Protein AF-R2Q7U5-F1 (afdb_monomer_lite)

Structure (mmCIF, N/CA/C/O backbone):
data_AF-R2Q7U5-F1
#
_entry.id   AF-R2Q7U5-F1
#
loop_
_atom_site.group_PDB
_atom_site.id
_atom_site.type_symbol
_atom_site.label_atom_id
_atom_site.label_alt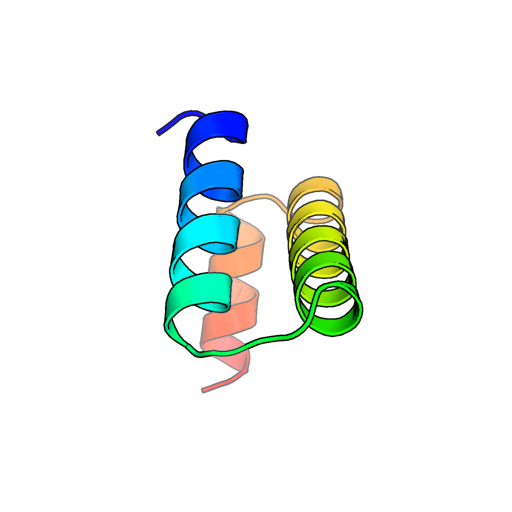_id
_atom_site.label_comp_id
_atom_site.label_asym_id
_atom_site.label_entity_id
_atom_site.label_seq_id
_atom_site.pdbx_PDB_ins_code
_atom_site.Cartn_x
_atom_site.Cartn_y
_atom_site.Cartn_z
_atom_site.occupancy
_atom_site.B_iso_or_equiv
_atom_site.auth_seq_id
_atom_site.auth_comp_id
_atom_site.auth_asym_id
_atom_site.auth_atom_id
_atom_site.pdbx_PDB_model_num
ATOM 1 N N . MET A 1 1 ? 4.272 -4.409 11.735 1.00 76.25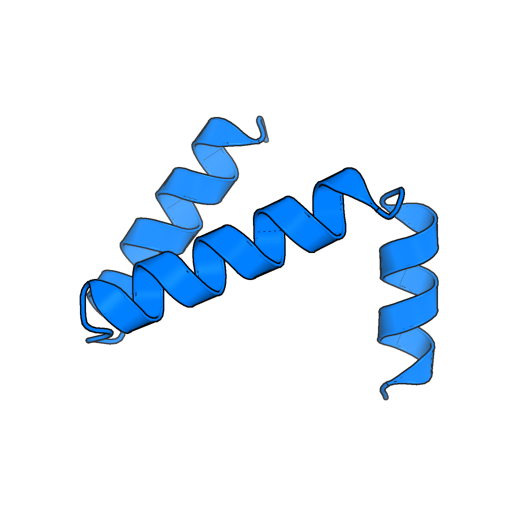 1 MET A N 1
ATOM 2 C CA . MET A 1 1 ? 5.195 -3.762 10.775 1.00 76.25 1 MET A CA 1
ATOM 3 C C . MET A 1 1 ? 4.912 -2.266 10.806 1.00 76.25 1 MET A C 1
ATOM 5 O O . MET A 1 1 ? 3.747 -1.923 10.958 1.00 76.25 1 MET A O 1
ATOM 9 N N . LYS A 1 2 ? 5.931 -1.399 10.753 1.00 90.94 2 LYS A N 1
ATOM 10 C CA . LYS A 1 2 ? 5.720 0.059 10.644 1.00 90.94 2 LYS A CA 1
ATOM 11 C C . LYS A 1 2 ? 5.242 0.416 9.231 1.00 90.94 2 LYS A C 1
ATOM 13 O O . LYS A 1 2 ? 5.551 -0.329 8.302 1.00 90.94 2 LYS A O 1
ATOM 18 N N . GLU A 1 3 ? 4.510 1.517 9.077 1.00 88.50 3 GLU A N 1
ATOM 19 C CA . GLU A 1 3 ? 3.957 1.942 7.781 1.00 88.50 3 GLU A CA 1
ATOM 20 C C . GLU A 1 3 ? 5.061 2.112 6.730 1.00 88.50 3 GLU A C 1
ATOM 22 O O . GLU A 1 3 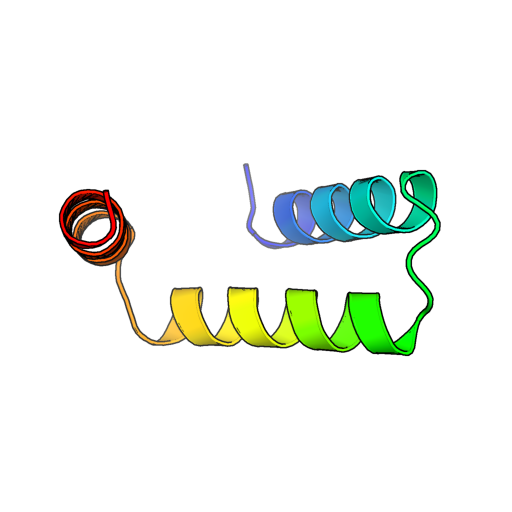? 4.928 1.616 5.617 1.00 88.50 3 GLU A O 1
ATOM 27 N N . GLU A 1 4 ? 6.200 2.701 7.099 1.00 92.12 4 GLU A N 1
ATOM 28 C CA . GLU A 1 4 ? 7.323 2.921 6.184 1.00 92.12 4 GLU A CA 1
ATOM 29 C C . GLU A 1 4 ? 7.898 1.604 5.650 1.00 92.12 4 GLU A C 1
ATOM 31 O O . GLU A 1 4 ? 8.120 1.467 4.449 1.00 92.12 4 GLU A O 1
ATOM 36 N N . ALA A 1 5 ? 8.068 0.609 6.527 1.00 95.38 5 ALA A N 1
ATOM 37 C CA . ALA A 1 5 ? 8.564 -0.712 6.143 1.00 95.38 5 ALA A CA 1
ATOM 38 C C . ALA A 1 5 ? 7.563 -1.463 5.248 1.00 95.38 5 ALA A C 1
ATOM 40 O O . ALA A 1 5 ? 7.961 -2.196 4.344 1.00 95.38 5 ALA A O 1
ATOM 41 N N . PHE A 1 6 ? 6.261 -1.268 5.478 1.00 94.56 6 PHE A N 1
ATOM 42 C CA . PHE A 1 6 ? 5.220 -1.818 4.612 1.00 94.56 6 PHE A CA 1
ATOM 43 C C . PHE A 1 6 ? 5.248 -1.172 3.224 1.00 94.56 6 PHE A C 1
ATOM 45 O O . PHE A 1 6 ? 5.210 -1.883 2.221 1.00 94.56 6 PHE A O 1
ATOM 52 N N . MET A 1 7 ? 5.370 0.156 3.157 1.00 96.50 7 MET A N 1
ATOM 53 C CA . MET A 1 7 ? 5.463 0.869 1.885 1.00 96.50 7 MET A CA 1
ATOM 54 C C . MET A 1 7 ? 6.704 0.449 1.094 1.00 96.50 7 MET A C 1
ATOM 56 O O . MET A 1 7 ? 6.580 0.155 -0.090 1.00 96.50 7 MET A O 1
ATOM 60 N N . GLU A 1 8 ? 7.867 0.326 1.741 1.00 96.81 8 GLU A N 1
ATOM 61 C CA . GLU A 1 8 ? 9.097 -0.145 1.091 1.00 96.81 8 GLU A CA 1
ATOM 62 C C . GLU A 1 8 ? 8.943 -1.563 0.523 1.00 96.81 8 GLU A C 1
ATOM 64 O O . GLU A 1 8 ? 9.321 -1.825 -0.624 1.00 96.81 8 GLU A O 1
ATOM 69 N N . TYR A 1 9 ? 8.319 -2.467 1.284 1.00 97.56 9 TYR A N 1
ATOM 70 C CA . TYR A 1 9 ? 8.005 -3.812 0.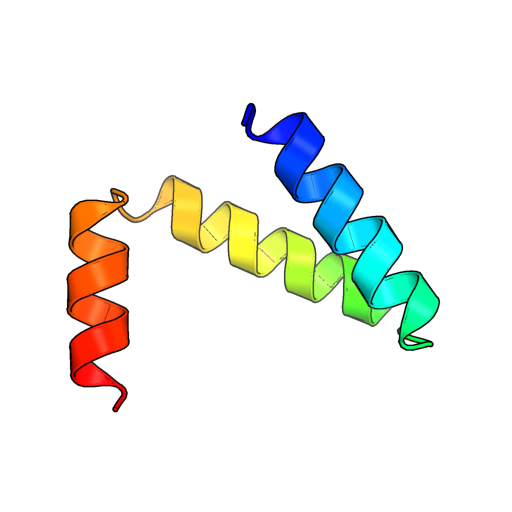807 1.00 97.56 9 TYR A CA 1
ATOM 71 C C . TYR A 1 9 ? 7.106 -3.786 -0.440 1.00 97.56 9 TYR A C 1
ATOM 73 O O . TYR A 1 9 ? 7.398 -4.476 -1.419 1.00 97.56 9 TYR A O 1
ATOM 81 N N . VAL A 1 10 ? 6.048 -2.965 -0.442 1.00 97.19 10 VAL A N 1
ATOM 82 C CA . VAL A 1 10 ? 5.157 -2.796 -1.603 1.00 97.19 10 VAL A CA 1
ATOM 83 C C . VAL A 1 10 ? 5.929 -2.271 -2.813 1.00 97.19 10 VAL A C 1
ATOM 85 O O . VAL A 1 10 ? 5.799 -2.828 -3.905 1.00 97.19 10 VAL A O 1
ATOM 88 N N . THR A 1 11 ? 6.777 -1.254 -2.636 1.00 97.50 11 THR A N 1
ATOM 89 C CA . THR A 1 11 ? 7.620 -0.713 -3.711 1.00 97.50 11 THR A CA 1
ATOM 90 C C . THR A 1 11 ? 8.501 -1.803 -4.328 1.00 97.50 11 THR A C 1
ATOM 92 O O . THR A 1 11 ? 8.586 -1.908 -5.553 1.00 97.50 11 THR A O 1
ATOM 95 N N . VAL A 1 12 ? 9.160 -2.626 -3.503 1.00 98.06 12 VAL A N 1
ATOM 96 C CA . VAL A 1 12 ? 10.017 -3.730 -3.972 1.00 98.06 12 VAL A CA 1
ATOM 97 C C . VAL A 1 12 ? 9.197 -4.791 -4.706 1.00 98.06 12 VAL A C 1
ATOM 99 O O . VAL A 1 12 ? 9.586 -5.215 -5.793 1.00 98.06 12 VAL A O 1
ATOM 102 N N . ALA A 1 13 ? 8.041 -5.182 -4.167 1.00 98.44 13 ALA A N 1
ATOM 103 C CA . ALA A 1 13 ? 7.165 -6.164 -4.800 1.00 98.44 13 ALA A CA 1
ATOM 104 C C . ALA A 1 13 ? 6.699 -5.702 -6.191 1.00 98.44 13 ALA A C 1
ATOM 106 O O . ALA A 1 13 ? 6.801 -6.454 -7.159 1.00 98.44 13 ALA A O 1
ATOM 107 N N . LEU A 1 14 ? 6.257 -4.449 -6.321 1.00 98.31 14 LEU A N 1
ATOM 108 C CA . LEU A 1 14 ? 5.809 -3.896 -7.601 1.00 98.31 14 LEU A CA 1
ATOM 109 C C . LEU A 1 14 ? 6.952 -3.794 -8.620 1.00 98.31 14 LEU A C 1
ATOM 111 O O . LEU A 1 14 ? 6.752 -4.115 -9.792 1.00 98.31 14 LEU A O 1
ATOM 115 N N . LYS A 1 15 ? 8.164 -3.421 -8.184 1.00 98.00 15 LYS A N 1
ATOM 116 C CA . LYS A 1 15 ? 9.362 -3.458 -9.041 1.00 98.00 15 LYS A CA 1
ATOM 117 C C . LYS A 1 15 ? 9.637 -4.868 -9.561 1.00 98.00 15 LYS A C 1
ATOM 119 O O . LYS A 1 15 ? 9.875 -5.032 -10.754 1.00 98.00 15 LYS A O 1
ATOM 124 N N . ASN A 1 16 ? 9.558 -5.877 -8.694 1.00 98.44 16 ASN A N 1
ATOM 125 C CA . ASN A 1 16 ? 9.784 -7.276 -9.072 1.00 98.44 16 ASN A CA 1
ATOM 126 C C . ASN A 1 16 ? 8.729 -7.796 -10.059 1.00 98.44 16 ASN A C 1
ATOM 128 O O . ASN A 1 16 ? 9.031 -8.648 -10.887 1.00 98.44 16 ASN A O 1
ATOM 132 N N . LEU A 1 17 ? 7.512 -7.253 -10.006 1.00 98.19 17 LEU A N 1
ATOM 133 C CA . LEU A 1 17 ? 6.440 -7.533 -10.964 1.00 98.19 17 LEU A CA 1
ATOM 134 C C . LEU A 1 17 ? 6.564 -6.732 -12.275 1.00 98.19 17 LEU A C 1
ATOM 136 O O . LEU A 1 17 ? 5.691 -6.829 -13.133 1.00 98.19 17 LEU A O 1
ATOM 140 N N . GLY A 1 18 ? 7.618 -5.927 -12.444 1.00 97.88 18 GLY A N 1
ATOM 141 C CA . GLY A 1 18 ? 7.862 -5.151 -13.662 1.00 97.88 18 GLY A CA 1
ATOM 142 C C . GLY A 1 18 ? 7.029 -3.872 -13.783 1.00 97.88 18 GLY A C 1
ATOM 143 O O . GLY A 1 18 ? 6.937 -3.301 -14.870 1.00 97.88 18 GLY A O 1
ATOM 144 N N . TYR A 1 19 ? 6.420 -3.393 -12.692 1.00 98.19 19 TYR A N 1
ATOM 145 C CA . TYR A 1 19 ? 5.659 -2.145 -12.720 1.00 98.19 19 TYR A CA 1
ATOM 146 C C . TYR A 1 19 ? 6.599 -0.958 -12.940 1.00 98.19 19 TYR A C 1
ATOM 148 O O . TYR A 1 19 ? 7.656 -0.835 -12.319 1.00 98.19 19 TYR A O 1
ATOM 156 N N . ASN A 1 20 ? 6.185 -0.038 -13.811 1.00 97.88 20 ASN A N 1
ATOM 157 C CA . ASN A 1 20 ? 6.925 1.197 -14.029 1.00 97.88 20 ASN A CA 1
ATOM 158 C C . ASN A 1 20 ? 6.756 2.173 -12.847 1.00 97.88 20 ASN A C 1
ATOM 160 O O . ASN A 1 20 ? 5.862 2.041 -12.008 1.00 97.88 20 ASN A O 1
ATOM 164 N N . LYS A 1 21 ? 7.606 3.206 -12.806 1.00 97.25 21 LYS A N 1
ATOM 165 C CA . LYS A 1 21 ? 7.622 4.203 -11.723 1.00 97.25 21 LYS A CA 1
ATOM 166 C C . LYS A 1 21 ? 6.270 4.903 -11.521 1.00 97.25 21 LYS A C 1
ATOM 168 O O . LYS A 1 21 ? 5.898 5.164 -10.382 1.00 97.25 21 LYS A O 1
ATOM 173 N N . ALA A 1 22 ? 5.546 5.203 -12.600 1.00 98.12 22 ALA A N 1
ATOM 174 C CA . ALA A 1 22 ? 4.250 5.878 -12.520 1.00 98.12 22 ALA A CA 1
ATOM 175 C C . ALA A 1 22 ? 3.177 4.972 -11.897 1.00 98.12 22 ALA A C 1
ATOM 177 O O . ALA A 1 22 ? 2.427 5.408 -11.028 1.00 98.12 22 ALA A O 1
ATOM 178 N N . ALA A 1 23 ? 3.143 3.697 -12.285 1.00 97.62 23 ALA A N 1
ATOM 179 C CA . ALA A 1 23 ? 2.222 2.722 -11.721 1.00 97.62 23 ALA A CA 1
ATOM 180 C C . ALA A 1 23 ? 2.511 2.472 -10.232 1.00 97.62 23 ALA A C 1
ATOM 182 O O . ALA A 1 23 ? 1.581 2.457 -9.430 1.00 97.62 23 ALA A O 1
ATOM 183 N N . ILE A 1 24 ? 3.791 2.368 -9.853 1.00 98.25 24 ILE A N 1
ATOM 184 C CA . ILE A 1 24 ? 4.210 2.269 -8.446 1.00 98.25 24 ILE A CA 1
ATOM 185 C C . ILE A 1 24 ? 3.722 3.485 -7.653 1.00 98.25 24 ILE A C 1
ATOM 187 O O . ILE A 1 24 ? 3.062 3.321 -6.631 1.00 98.25 24 ILE A O 1
ATOM 191 N N . PHE A 1 25 ? 3.977 4.698 -8.151 1.00 97.19 25 PHE A N 1
ATOM 192 C CA . PHE A 1 25 ? 3.545 5.934 -7.495 1.00 97.19 25 PHE A CA 1
ATOM 193 C C . PHE A 1 25 ? 2.024 5.983 -7.278 1.00 97.19 25 PHE A C 1
ATOM 195 O O . PHE A 1 25 ? 1.566 6.351 -6.196 1.00 97.19 25 PHE A O 1
ATOM 202 N N . ASN A 1 26 ? 1.239 5.567 -8.275 1.00 98.00 26 ASN A N 1
ATOM 203 C CA . ASN A 1 26 ? -0.220 5.538 -8.173 1.00 98.00 26 ASN A CA 1
ATOM 204 C C . ASN A 1 26 ? -0.705 4.537 -7.115 1.00 98.00 26 ASN A C 1
ATOM 206 O O . ASN A 1 26 ? -1.579 4.873 -6.317 1.00 98.00 26 ASN A O 1
ATOM 210 N N . VAL A 1 27 ? -0.125 3.332 -7.073 1.00 97.75 27 VAL A N 1
ATOM 211 C CA . VAL A 1 27 ? -0.474 2.320 -6.062 1.00 97.75 27 VAL A CA 1
ATOM 212 C C . VAL A 1 27 ? -0.108 2.807 -4.662 1.00 97.75 27 VAL A C 1
ATOM 214 O O . VAL A 1 27 ? -0.927 2.725 -3.749 1.00 97.75 27 VAL A O 1
ATOM 217 N N . GLU A 1 28 ? 1.087 3.371 -4.485 1.00 97.50 28 GLU A N 1
ATOM 218 C CA . GLU A 1 28 ? 1.506 3.915 -3.192 1.00 97.50 28 GLU A CA 1
ATOM 219 C C . GLU A 1 28 ? 0.602 5.063 -2.723 1.00 97.50 28 GLU A C 1
ATOM 221 O O . GLU A 1 28 ? 0.263 5.149 -1.539 1.00 97.50 28 GLU A O 1
ATOM 226 N N . GLY A 1 29 ? 0.199 5.941 -3.645 1.00 97.19 29 GLY A N 1
ATOM 227 C CA . GLY A 1 29 ? -0.727 7.036 -3.371 1.00 97.19 29 GLY A CA 1
ATOM 228 C C . GLY A 1 29 ? -2.098 6.536 -2.923 1.00 97.19 29 GLY A C 1
ATOM 229 O O . GLY A 1 29 ? -2.643 7.042 -1.941 1.00 97.19 29 GLY A O 1
ATOM 230 N N . GLU A 1 30 ? -2.623 5.509 -3.589 1.00 97.12 30 GLU A N 1
ATOM 231 C CA . GLU A 1 30 ? -3.915 4.918 -3.244 1.00 97.12 30 GLU A CA 1
ATOM 232 C C . GLU A 1 30 ? -3.885 4.225 -1.877 1.00 97.12 30 GLU A C 1
ATOM 234 O O . GLU A 1 30 ? -4.781 4.438 -1.059 1.00 97.12 30 GLU A O 1
ATOM 239 N N . ILE A 1 31 ? -2.814 3.485 -1.570 1.00 95.88 31 ILE A N 1
ATOM 240 C CA . ILE A 1 31 ? -2.617 2.876 -0.246 1.00 95.88 31 ILE A CA 1
ATOM 241 C C . ILE A 1 31 ? -2.615 3.957 0.841 1.00 95.88 31 ILE A C 1
ATOM 243 O O . ILE A 1 31 ? -3.382 3.870 1.800 1.00 95.88 31 ILE A O 1
ATOM 247 N N . LYS A 1 32 ? -1.816 5.019 0.674 1.00 95.12 32 LYS A N 1
ATOM 248 C CA . LYS A 1 32 ? -1.759 6.137 1.632 1.00 95.12 32 LYS A CA 1
ATOM 249 C C . LYS A 1 32 ? -3.109 6.830 1.791 1.00 95.12 32 LYS A C 1
ATOM 251 O O . LYS A 1 32 ? -3.479 7.215 2.899 1.00 95.12 32 LYS A O 1
ATOM 256 N N . ARG A 1 33 ? -3.856 7.005 0.699 1.00 96.12 33 ARG A N 1
ATOM 257 C CA . ARG A 1 33 ? -5.200 7.592 0.735 1.00 96.12 33 ARG A CA 1
ATOM 258 C C . ARG A 1 33 ? -6.145 6.734 1.575 1.00 96.12 33 ARG A C 1
ATOM 260 O O . ARG A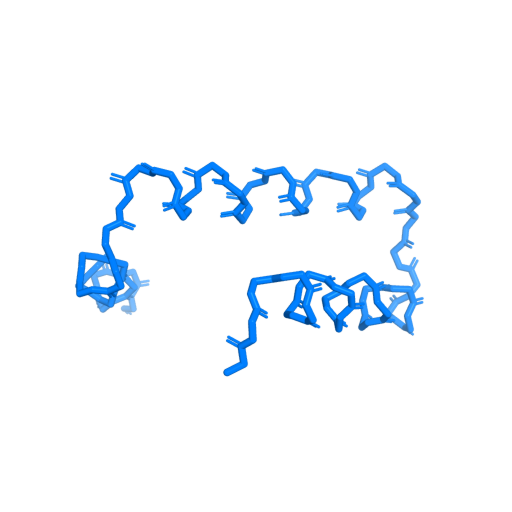 1 33 ? -6.844 7.276 2.424 1.00 96.12 33 ARG A O 1
ATOM 267 N N . ILE A 1 34 ? -6.138 5.417 1.376 1.00 94.56 34 ILE A N 1
ATOM 268 C CA . ILE A 1 34 ? -6.969 4.472 2.135 1.00 94.56 34 ILE A CA 1
ATOM 269 C C . ILE A 1 34 ? -6.607 4.500 3.624 1.00 94.56 34 ILE A C 1
ATOM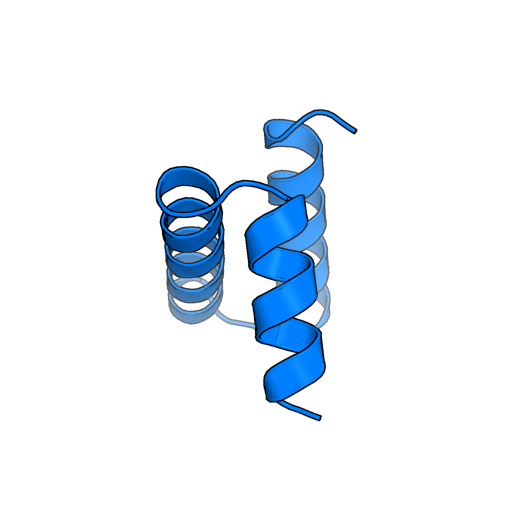 271 O O . ILE A 1 34 ? -7.506 4.636 4.451 1.00 94.56 34 ILE A O 1
ATOM 275 N N . LEU A 1 35 ? -5.314 4.445 3.962 1.00 92.81 35 LEU A N 1
ATOM 276 C CA . LEU A 1 35 ? -4.838 4.459 5.352 1.00 92.81 35 LEU A CA 1
ATOM 277 C C . LEU A 1 35 ? -5.159 5.768 6.092 1.00 92.81 35 LEU A C 1
ATOM 279 O O . LEU A 1 35 ? -5.341 5.755 7.304 1.00 92.81 35 LEU A O 1
ATOM 283 N N . LYS A 1 36 ? -5.267 6.895 5.376 1.00 94.62 36 LYS A N 1
ATOM 284 C CA . LYS A 1 36 ? -5.710 8.177 5.953 1.00 94.62 36 LYS A CA 1
ATOM 285 C C . LYS A 1 36 ? -7.215 8.253 6.190 1.00 94.62 36 LYS A C 1
ATOM 287 O O . LYS A 1 36 ? -7.648 8.976 7.081 1.00 94.62 36 LYS A O 1
ATOM 292 N N . LEU A 1 37 ? -8.006 7.593 5.346 1.00 95.81 37 LEU A N 1
ATOM 293 C CA . LEU A 1 37 ? -9.465 7.709 5.364 1.00 95.81 37 LEU A CA 1
ATOM 294 C C . LEU A 1 37 ? -10.136 6.700 6.287 1.00 95.81 37 LEU A C 1
ATOM 296 O O . LEU A 1 37 ? -11.234 6.967 6.764 1.00 95.81 37 LEU A O 1
ATOM 300 N N . TYR A 1 38 ? -9.512 5.543 6.493 1.00 95.50 38 TYR A N 1
ATOM 301 C CA . TYR A 1 38 ? -10.147 4.417 7.156 1.00 95.50 38 TYR A CA 1
ATOM 302 C C . TYR A 1 38 ? -9.217 3.779 8.177 1.00 95.50 38 TYR A C 1
ATOM 304 O O . TYR A 1 38 ? -8.036 3.544 7.922 1.00 95.50 38 TYR A O 1
ATOM 312 N N . SER A 1 39 ? -9.789 3.414 9.318 1.00 93.94 39 SER A N 1
ATOM 313 C CA . SER A 1 39 ? -9.149 2.504 10.258 1.00 93.94 39 SER A CA 1
ATOM 314 C C . SER A 1 39 ? -8.996 1.104 9.651 1.00 93.94 39 SER A C 1
ATOM 316 O O . SER A 1 39 ? -9.722 0.704 8.736 1.00 93.94 39 SER A O 1
ATOM 318 N N . ALA A 1 40 ? -8.092 0.297 10.212 1.00 90.81 40 ALA A N 1
ATOM 319 C CA . ALA A 1 40 ? -7.905 -1.091 9.783 1.00 90.81 40 ALA A CA 1
ATOM 320 C C . ALA A 1 40 ? -9.204 -1.923 9.849 1.00 90.81 40 ALA A C 1
ATOM 322 O O . ALA A 1 40 ? -9.439 -2.776 8.990 1.00 90.81 40 ALA A O 1
ATOM 323 N N . ALA A 1 41 ? -10.071 -1.657 10.834 1.00 95.00 41 ALA A N 1
ATOM 324 C CA . ALA A 1 41 ? -11.354 -2.343 10.974 1.00 95.00 41 ALA A CA 1
ATOM 325 C C . ALA A 1 41 ? -12.318 -1.988 9.827 1.00 95.00 41 ALA A C 1
ATOM 327 O O . ALA A 1 41 ? -12.945 -2.872 9.245 1.00 95.00 41 ALA A O 1
ATOM 328 N N . GLU A 1 42 ? -12.390 -0.711 9.448 1.00 96.06 42 GLU A N 1
ATOM 329 C CA . GLU A 1 42 ? -13.226 -0.250 8.334 1.00 96.06 42 GLU A CA 1
ATOM 330 C C . GLU A 1 42 ? -12.724 -0.760 6.982 1.00 96.06 42 GLU A C 1
ATOM 332 O O . GLU A 1 42 ? -13.533 -1.137 6.131 1.00 96.06 42 GLU A O 1
ATOM 337 N N . ILE A 1 43 ? -11.400 -0.822 6.787 1.00 94.00 43 ILE A N 1
ATOM 338 C CA . ILE A 1 43 ? -10.795 -1.424 5.590 1.00 94.00 43 ILE A CA 1
ATOM 339 C C . ILE A 1 43 ? -11.224 -2.889 5.475 1.00 94.00 43 ILE A C 1
ATOM 341 O O . ILE A 1 43 ? -11.672 -3.306 4.408 1.00 94.00 43 ILE A O 1
ATOM 345 N N . LYS A 1 44 ? -11.159 -3.657 6.572 1.00 94.44 44 LYS A N 1
ATOM 346 C CA . LYS A 1 44 ? -11.576 -5.067 6.589 1.00 94.44 44 LYS A CA 1
ATOM 347 C C . LYS A 1 44 ? -13.037 -5.233 6.158 1.00 94.44 44 LYS A C 1
ATOM 349 O O . LYS A 1 44 ? -13.312 -6.011 5.249 1.00 94.44 44 LYS A O 1
ATOM 354 N N . VAL A 1 45 ? -13.946 -4.446 6.737 1.00 95.56 45 VAL A N 1
ATOM 355 C CA . VAL A 1 45 ? -15.377 -4.469 6.382 1.00 95.56 45 VAL A CA 1
ATOM 356 C C . VAL A 1 45 ? -15.599 -4.106 4.910 1.00 95.56 45 VAL A C 1
ATOM 358 O O . VAL A 1 45 ? -16.439 -4.704 4.242 1.00 95.56 45 VAL A O 1
ATOM 361 N N . LYS A 1 46 ? -14.860 -3.128 4.373 1.00 92.38 46 LYS A N 1
ATOM 362 C CA . LYS A 1 46 ? -14.961 -2.750 2.953 1.00 92.38 46 LYS A CA 1
ATOM 363 C C . LYS A 1 46 ? -14.505 -3.871 2.027 1.00 92.38 46 LYS A C 1
ATOM 365 O O . LYS A 1 46 ? -15.188 -4.131 1.046 1.00 92.38 46 LYS A O 1
ATOM 370 N N . VAL A 1 47 ? -13.398 -4.537 2.350 1.00 93.44 47 VAL A N 1
ATOM 371 C CA . VAL A 1 47 ? -12.888 -5.677 1.572 1.00 93.44 47 VAL A CA 1
ATOM 372 C C . VAL A 1 47 ? -13.872 -6.846 1.597 1.00 93.44 47 VAL A C 1
ATOM 374 O O . VAL A 1 47 ? -14.097 -7.467 0.565 1.00 93.44 47 VAL A O 1
ATOM 377 N N . GLU A 1 48 ? -14.494 -7.134 2.742 1.00 94.81 48 GLU A N 1
ATOM 378 C CA . GLU A 1 48 ? -15.517 -8.185 2.856 1.00 94.81 48 GLU A CA 1
ATOM 379 C C . GLU A 1 48 ? -16.735 -7.918 1.964 1.00 94.81 48 GLU A C 1
ATOM 381 O O . GLU A 1 48 ? -17.285 -8.856 1.403 1.00 94.81 48 GLU A O 1
ATOM 386 N N . LYS A 1 49 ? -17.115 -6.649 1.770 1.00 93.00 49 LYS A N 1
ATOM 387 C CA . LYS A 1 49 ? -18.215 -6.250 0.875 1.00 93.00 49 LYS A CA 1
ATOM 388 C C . LYS A 1 49 ? -17.871 -6.294 -0.619 1.00 93.00 49 LYS A C 1
ATOM 390 O O . LYS A 1 49 ? -18.769 -6.126 -1.435 1.00 93.00 49 LYS A O 1
ATOM 395 N N . MET A 1 50 ? -16.592 -6.426 -0.974 1.00 89.81 50 MET A N 1
ATOM 396 C CA . MET A 1 50 ? -16.120 -6.476 -2.367 1.00 89.81 50 MET A CA 1
ATOM 397 C C . MET A 1 50 ? -15.947 -7.908 -2.894 1.00 89.81 50 MET A C 1
ATOM 399 O O . MET A 1 50 ? -15.619 -8.074 -4.068 1.00 89.81 50 MET A O 1
ATOM 403 N N . LYS A 1 51 ? -16.109 -8.916 -2.031 1.00 71.25 51 LYS A N 1
ATOM 404 C CA . LYS A 1 51 ? -16.083 -10.341 -2.381 1.00 71.25 51 LYS A CA 1
ATOM 405 C C . LYS A 1 51 ? -17.483 -10.832 -2.716 1.00 71.25 51 LYS A C 1
ATOM 407 O O . LYS A 1 51 ? -17.566 -11.712 -3.597 1.00 71.25 51 LYS A O 1
#

pLDDT: mean 94.86, std 4.92, range [71.25, 98.44]

Organism: NCBI:txid1158608

Foldseek 3Di:
DDPVVVLVVLLVVCVVVVHDPVRNVVVSVVVVVDVVPDDPVVVVVVVVVVD

Sequence (51 aa):
MKEEAFMEYVTVALKNLGYNKAAIFNVEGEIKRILKLYSAAEIKVKVEKMK

Secondary structure (DSSP, 8-state):
--HHHHHHHHHHHHHHTT--HHHHHHHHHHHHHHHHH--HHHHHHHHHTT-

Radius of gyration: 12.29 Å; chains: 1; bounding box: 28×18×25 Å